Protein AF-A0A7V6W2V6-F1 (afdb_monomer)

pLDDT: mean 74.37, std 14.45, range [38.88, 94.31]

Radius of gyration: 25.55 Å; Cα contacts (8 Å, |Δi|>4): 66; chains: 1; bounding box: 69×28×67 Å

Structure (mmCIF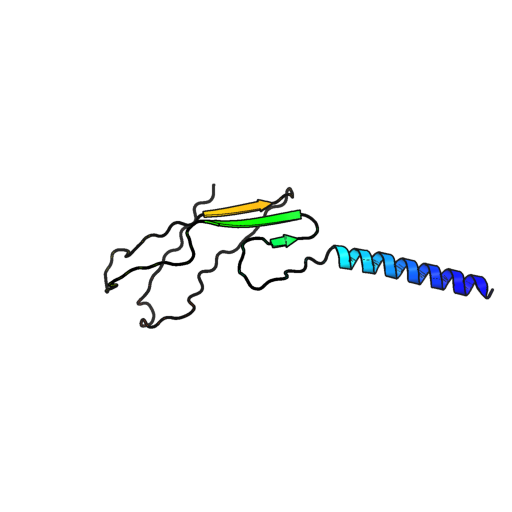, N/CA/C/O backbone):
data_AF-A0A7V6W2V6-F1
#
_entry.id   AF-A0A7V6W2V6-F1
#
loop_
_atom_site.group_PDB
_atom_site.id
_atom_site.type_symbol
_atom_site.label_atom_id
_atom_site.label_alt_id
_atom_site.label_comp_id
_atom_site.label_asym_id
_atom_site.label_entity_id
_atom_site.label_seq_id
_atom_site.pdbx_PDB_ins_code
_at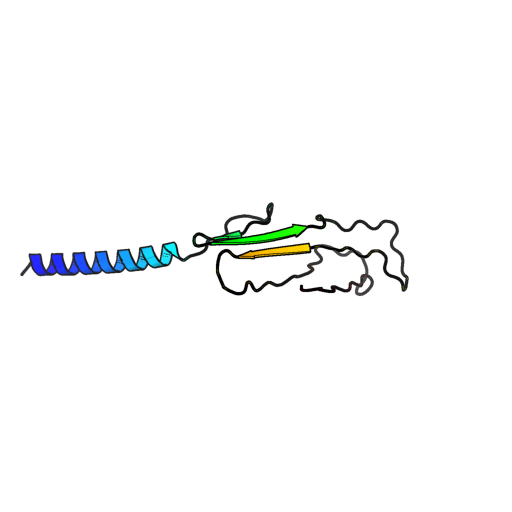om_site.Cartn_x
_atom_site.Cartn_y
_atom_site.Cartn_z
_atom_site.occupancy
_atom_site.B_iso_or_equiv
_atom_site.auth_seq_id
_atom_site.auth_comp_id
_atom_site.auth_asym_id
_atom_site.auth_atom_id
_atom_site.pdbx_PDB_model_num
ATOM 1 N N . MET A 1 1 ? -49.487 -8.961 41.636 1.00 58.88 1 MET A N 1
ATOM 2 C CA . MET A 1 1 ? -48.454 -9.812 40.988 1.00 58.88 1 MET A CA 1
ATOM 3 C C . MET A 1 1 ? -48.361 -9.633 39.468 1.00 58.88 1 MET A C 1
ATOM 5 O O . MET A 1 1 ? -47.244 -9.572 38.973 1.00 58.88 1 MET A O 1
ATOM 9 N N . LYS A 1 2 ? -49.479 -9.487 38.730 1.00 60.44 2 LYS A N 1
ATOM 10 C CA . LYS A 1 2 ? -49.490 -9.297 37.260 1.00 60.44 2 LYS A CA 1
ATOM 11 C C . LYS A 1 2 ? -48.590 -8.151 36.761 1.00 60.44 2 LYS A C 1
ATOM 13 O O . LYS A 1 2 ? -47.730 -8.394 35.928 1.00 60.44 2 LYS A O 1
ATOM 18 N N . TYR A 1 3 ? -48.711 -6.946 37.323 1.00 69.62 3 TYR A N 1
ATOM 19 C CA . TYR A 1 3 ? -47.942 -5.768 36.878 1.00 69.62 3 TYR A CA 1
ATOM 20 C C . TYR A 1 3 ? -46.427 -5.877 37.094 1.00 69.62 3 TYR A C 1
ATOM 22 O O . TYR A 1 3 ? -45.662 -5.410 36.259 1.00 69.62 3 TYR A O 1
ATOM 30 N N . LYS A 1 4 ? -45.978 -6.568 38.154 1.00 77.50 4 LYS A N 1
ATOM 31 C CA . LYS A 1 4 ? -44.544 -6.803 38.404 1.00 77.50 4 LYS A CA 1
ATOM 32 C C . LYS A 1 4 ? -43.894 -7.620 37.281 1.00 77.50 4 LYS A C 1
ATOM 34 O O . LYS A 1 4 ? -42.772 -7.321 36.895 1.00 77.50 4 LYS A O 1
ATOM 39 N N . LYS A 1 5 ? -44.613 -8.603 36.724 1.00 81.81 5 LYS A N 1
ATOM 40 C CA . LYS A 1 5 ? -44.137 -9.411 35.590 1.00 81.81 5 LYS A CA 1
ATOM 41 C C . LYS A 1 5 ? -43.972 -8.560 34.327 1.00 81.81 5 LYS A C 1
ATOM 43 O O . LYS A 1 5 ? -42.959 -8.687 33.652 1.00 81.81 5 LYS A O 1
ATOM 48 N N . TYR A 1 6 ? -44.925 -7.670 34.044 1.00 88.19 6 TYR A N 1
ATOM 49 C CA . TYR A 1 6 ? -44.834 -6.757 32.900 1.00 88.19 6 TYR A CA 1
ATOM 50 C C . TYR A 1 6 ? -43.702 -5.737 33.066 1.00 88.19 6 TYR A C 1
ATOM 52 O O . TYR A 1 6 ? -42.942 -5.545 32.131 1.00 88.19 6 TYR A O 1
ATOM 60 N N . ILE A 1 7 ? -43.518 -5.169 34.263 1.00 91.62 7 ILE A N 1
ATOM 61 C CA . ILE A 1 7 ? -42.408 -4.243 34.552 1.00 91.62 7 ILE A CA 1
ATOM 62 C C . ILE A 1 7 ? -41.047 -4.918 34.333 1.00 91.62 7 ILE A C 1
ATOM 64 O O . ILE A 1 7 ? -40.176 -4.341 33.689 1.00 91.62 7 ILE A O 1
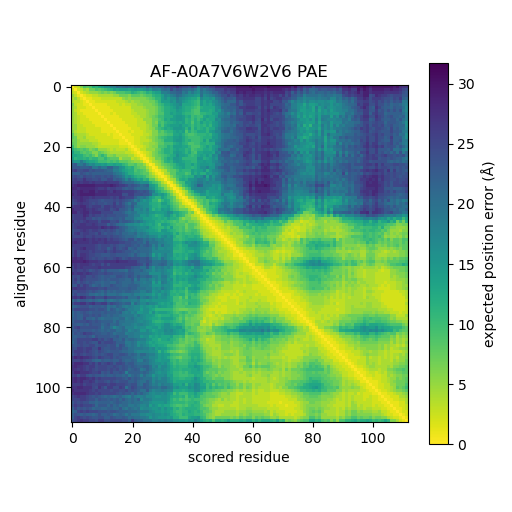ATOM 68 N N . ILE A 1 8 ? -40.871 -6.151 34.819 1.00 91.81 8 ILE A N 1
ATOM 69 C CA . ILE A 1 8 ? -39.625 -6.911 34.635 1.00 91.81 8 ILE A CA 1
ATOM 70 C C . ILE A 1 8 ? -39.353 -7.177 33.150 1.00 91.81 8 ILE A C 1
ATOM 72 O O . ILE A 1 8 ? -38.231 -6.984 32.691 1.00 91.81 8 ILE A O 1
ATOM 76 N N . ILE A 1 9 ? -40.377 -7.567 32.384 1.00 92.81 9 ILE A N 1
ATOM 77 C CA . ILE A 1 9 ? -40.245 -7.794 30.938 1.00 92.81 9 ILE A CA 1
ATOM 78 C C . ILE A 1 9 ? -39.854 -6.498 30.220 1.00 92.81 9 ILE A C 1
ATOM 80 O O . ILE A 1 9 ? -38.936 -6.514 29.404 1.00 92.81 9 ILE A O 1
ATOM 84 N N . THR A 1 10 ? -40.487 -5.371 30.552 1.00 92.00 10 THR A N 1
ATOM 85 C CA . THR A 1 10 ? -40.168 -4.073 29.944 1.00 92.00 10 THR A CA 1
ATOM 86 C C . THR A 1 10 ? -38.727 -3.649 30.226 1.00 92.00 10 THR A C 1
ATOM 88 O O . THR A 1 10 ? -38.053 -3.181 29.314 1.00 92.00 10 THR A O 1
ATOM 91 N N . ILE A 1 11 ? -38.226 -3.859 31.449 1.00 93.94 11 ILE A N 1
ATOM 92 C CA . ILE A 1 11 ? -36.832 -3.555 31.810 1.00 93.94 11 ILE A CA 1
ATOM 93 C C . ILE A 1 11 ? -35.855 -4.411 30.996 1.00 93.94 11 ILE A C 1
ATOM 95 O O . ILE A 1 11 ? -34.874 -3.883 30.481 1.00 93.94 11 ILE A O 1
ATOM 99 N N . ILE A 1 12 ? -36.132 -5.709 30.836 1.00 94.12 12 ILE A N 1
ATOM 100 C CA . ILE A 1 12 ? -35.280 -6.621 30.056 1.00 94.12 12 ILE A CA 1
ATOM 101 C C . ILE A 1 12 ? -35.233 -6.200 28.583 1.00 94.12 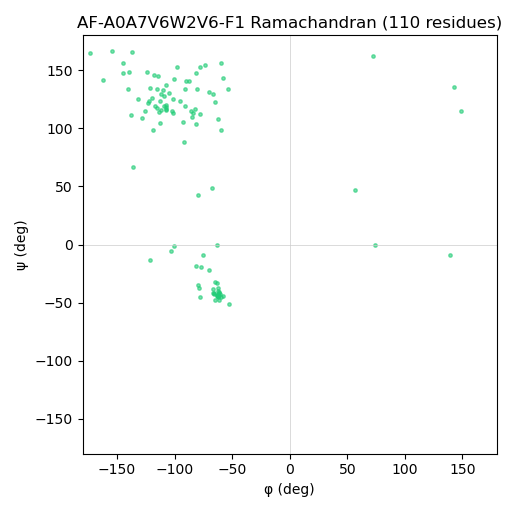12 ILE A C 1
ATOM 103 O O . ILE A 1 12 ? -34.154 -6.149 27.997 1.00 94.12 12 ILE A O 1
ATOM 107 N N . VAL A 1 13 ? -36.380 -5.851 27.993 1.00 94.31 13 VAL A N 1
ATOM 108 C CA . VAL A 1 13 ? -36.444 -5.374 26.602 1.00 94.31 13 VAL A CA 1
ATOM 109 C C . VAL A 1 13 ? -35.644 -4.081 26.439 1.00 94.31 13 VAL A C 1
ATOM 111 O O . VAL A 1 13 ? -34.833 -3.988 25.522 1.00 94.31 13 VAL A O 1
ATOM 114 N N . LEU A 1 14 ? -35.792 -3.125 27.361 1.00 93.56 14 LEU A N 1
ATOM 115 C CA . LEU A 1 14 ? -35.011 -1.884 27.364 1.00 93.56 14 LEU A CA 1
ATOM 116 C C . LEU A 1 14 ? -33.504 -2.163 27.431 1.00 93.56 14 LEU A C 1
ATOM 118 O O . LEU A 1 14 ? -32.734 -1.604 26.651 1.00 93.56 14 LEU A O 1
ATOM 122 N N . PHE A 1 15 ? -33.089 -3.083 28.300 1.00 92.69 15 PHE A N 1
ATOM 123 C CA . PHE A 1 15 ? -31.685 -3.454 28.449 1.00 92.69 15 PHE A CA 1
ATOM 124 C C . PHE A 1 15 ? -31.107 -4.057 27.161 1.00 92.69 15 PHE A C 1
ATOM 126 O O . PHE A 1 15 ? -30.036 -3.652 26.713 1.00 92.69 15 PHE A O 1
ATOM 133 N N . ILE A 1 16 ? -31.848 -4.964 26.516 1.00 90.50 16 ILE A N 1
ATOM 134 C CA . ILE A 1 16 ? -31.452 -5.560 25.234 1.00 90.50 16 ILE A CA 1
ATOM 135 C C . ILE A 1 16 ? -31.359 -4.479 24.151 1.00 90.50 16 ILE A C 1
ATOM 137 O O . ILE A 1 16 ? -30.369 -4.440 23.427 1.00 90.50 16 ILE A O 1
ATOM 141 N N . THR A 1 17 ? -32.324 -3.555 24.073 1.00 87.81 17 THR A N 1
ATOM 142 C CA . THR A 1 17 ? -32.303 -2.490 23.054 1.00 87.81 17 THR A CA 1
ATOM 143 C C . THR A 1 17 ? -31.101 -1.557 23.186 1.00 87.81 17 THR A C 1
ATOM 145 O O . THR A 1 17 ? -30.496 -1.216 22.174 1.00 87.81 17 THR A O 1
ATOM 148 N N . ILE A 1 18 ? -30.698 -1.193 24.409 1.00 86.00 18 ILE A N 1
ATOM 149 C CA . ILE A 1 18 ? -29.533 -0.327 24.650 1.00 86.00 18 ILE A CA 1
ATOM 150 C C . ILE A 1 18 ? -28.238 -1.031 24.228 1.00 86.00 18 ILE A C 1
ATOM 152 O O . ILE A 1 18 ? -27.378 -0.420 23.587 1.00 86.00 18 ILE A O 1
ATOM 156 N N . ILE A 1 19 ? -28.109 -2.325 24.540 1.00 83.19 19 ILE A N 1
ATOM 157 C CA . ILE A 1 19 ? -26.948 -3.125 24.136 1.00 83.19 19 ILE A CA 1
ATOM 158 C C . ILE A 1 19 ? -26.909 -3.250 22.607 1.00 83.19 19 ILE A C 1
ATOM 160 O O . ILE A 1 19 ? -25.878 -2.974 21.999 1.00 83.19 19 ILE A O 1
ATOM 164 N N . SER A 1 20 ? -28.029 -3.595 21.967 1.00 77.50 20 SER A N 1
ATOM 165 C CA . SER A 1 20 ? -28.111 -3.733 20.507 1.00 77.50 20 SER A CA 1
ATOM 166 C C . SER A 1 20 ? -27.813 -2.424 19.771 1.00 77.50 20 SER A C 1
ATOM 168 O O . SER A 1 20 ? -27.089 -2.437 18.778 1.00 77.50 20 SER A O 1
ATOM 170 N N . TYR A 1 21 ? -28.322 -1.293 20.269 1.00 73.50 21 TYR A N 1
ATOM 171 C CA . TYR A 1 21 ? -28.050 0.022 19.689 1.00 73.50 21 TYR A CA 1
ATOM 172 C C . TYR A 1 21 ? -26.577 0.419 19.846 1.00 73.50 21 TYR A C 1
ATOM 174 O O . TYR A 1 21 ? -25.981 0.950 18.911 1.00 73.50 21 TYR A O 1
ATOM 182 N N . SER A 1 22 ? -25.963 0.093 20.990 1.00 68.69 22 SER A N 1
ATOM 183 C CA . SER A 1 22 ? -24.530 0.321 21.205 1.00 68.69 22 SER A CA 1
ATOM 184 C C . SER A 1 22 ? -23.688 -0.472 20.207 1.00 68.69 22 SER A C 1
ATOM 186 O O . SER A 1 22 ? -22.830 0.106 19.553 1.00 68.69 22 SER A O 1
ATOM 188 N N . TYR A 1 23 ? -23.968 -1.767 20.011 1.00 62.00 23 TYR A N 1
ATOM 189 C CA . TYR A 1 23 ? -23.242 -2.575 19.024 1.00 62.00 23 TYR A CA 1
ATOM 190 C C . TYR A 1 23 ? -23.394 -2.029 17.599 1.00 62.00 23 TYR A C 1
ATOM 192 O O . TYR A 1 23 ? -22.401 -1.944 16.885 1.00 62.00 23 TYR A O 1
ATOM 200 N N . ALA A 1 24 ? -24.595 -1.605 17.192 1.00 61.66 24 ALA A N 1
ATOM 201 C CA . ALA A 1 24 ? -24.821 -1.037 15.862 1.00 61.66 24 ALA A CA 1
ATOM 202 C C . ALA A 1 24 ? -24.045 0.273 15.620 1.00 61.66 24 ALA A C 1
ATOM 204 O O . ALA A 1 24 ? -23.600 0.513 14.500 1.00 61.66 24 ALA A O 1
ATOM 205 N N . ALA A 1 25 ? -23.846 1.092 16.659 1.00 61.03 25 ALA A N 1
ATOM 206 C CA . ALA A 1 25 ? -23.100 2.347 16.567 1.00 61.03 25 ALA A CA 1
ATOM 207 C C . ALA A 1 25 ? -21.584 2.153 16.357 1.00 61.03 25 ALA A C 1
ATOM 209 O O . ALA A 1 25 ? -20.930 3.057 15.842 1.00 61.03 25 ALA A O 1
ATOM 210 N N . PHE A 1 26 ? -21.029 0.986 16.713 1.00 54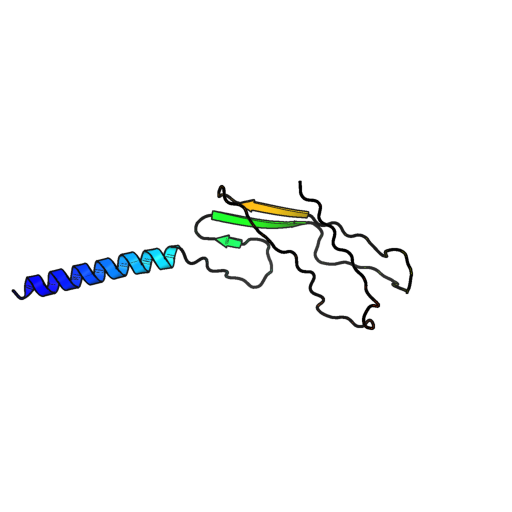.94 26 PHE A N 1
ATOM 211 C CA . PHE A 1 26 ? -19.600 0.673 16.560 1.00 54.94 26 PHE A CA 1
ATOM 212 C C . PHE A 1 26 ? -19.269 -0.193 15.335 1.00 54.94 26 PHE A C 1
ATOM 214 O O . PHE A 1 26 ? -18.094 -0.476 15.097 1.00 54.94 26 PHE A O 1
ATOM 221 N N . ILE A 1 27 ? -20.258 -0.616 14.537 1.00 51.44 27 ILE A N 1
ATOM 222 C CA . ILE A 1 27 ? -19.976 -1.335 13.288 1.00 51.44 27 ILE A CA 1
ATOM 223 C C . ILE A 1 27 ? -19.632 -0.318 12.205 1.00 51.44 27 ILE A C 1
ATOM 225 O O . ILE A 1 27 ? -20.494 0.337 11.618 1.00 51.44 27 ILE A O 1
ATOM 229 N N . THR A 1 28 ? -18.342 -0.219 11.916 1.00 49.81 28 THR A N 1
ATOM 230 C CA . THR A 1 28 ? -17.818 0.474 10.749 1.00 49.81 28 THR A CA 1
ATOM 231 C C . THR A 1 28 ? -18.322 -0.219 9.483 1.00 49.81 28 THR A C 1
ATOM 233 O O . THR A 1 28 ? -17.930 -1.334 9.146 1.00 49.81 28 THR A O 1
ATOM 236 N N . LYS A 1 29 ? -19.252 0.422 8.773 1.00 47.69 29 LYS A N 1
ATOM 237 C CA . LYS A 1 29 ? -19.675 -0.028 7.446 1.00 47.69 29 LYS A CA 1
ATOM 238 C C . LYS A 1 29 ? -18.735 0.561 6.401 1.00 47.69 29 LYS A C 1
ATOM 240 O O . LYS A 1 29 ? -18.737 1.768 6.191 1.00 47.69 29 LYS A O 1
ATOM 245 N N . ILE A 1 30 ? -17.981 -0.300 5.725 1.00 46.66 30 ILE A N 1
ATOM 246 C CA . ILE A 1 30 ? -17.304 0.053 4.475 1.00 46.66 30 ILE A CA 1
ATOM 247 C C . ILE A 1 30 ? -18.376 0.005 3.384 1.00 46.66 30 ILE A C 1
ATOM 249 O O . ILE A 1 30 ? -18.940 -1.056 3.115 1.00 46.66 30 ILE A O 1
ATOM 253 N N . VAL A 1 31 ? -18.719 1.159 2.814 1.00 42.06 31 VAL A N 1
ATOM 254 C CA . VAL A 1 31 ? -19.721 1.268 1.746 1.00 42.06 31 VAL A CA 1
ATOM 255 C C . VAL A 1 31 ? -19.082 1.983 0.563 1.00 42.06 31 VAL A C 1
ATOM 257 O O . VAL A 1 31 ? -18.736 3.153 0.680 1.00 42.06 31 VAL A O 1
ATOM 260 N N . GLY A 1 32 ? -18.935 1.283 -0.563 1.00 38.88 32 GLY A N 1
ATOM 261 C CA . GLY A 1 32 ? -18.435 1.851 -1.817 1.00 38.88 32 GLY A CA 1
ATOM 262 C C . GLY A 1 32 ? -17.542 0.882 -2.588 1.00 38.88 32 GLY A C 1
ATOM 263 O O . GLY A 1 32 ? -16.696 0.215 -2.001 1.00 38.88 32 GLY A O 1
ATOM 264 N N . SER A 1 33 ? -17.755 0.801 -3.903 1.00 42.91 33 SER A N 1
ATOM 265 C CA . SER A 1 33 ? -16.738 0.325 -4.844 1.00 42.91 33 SER A CA 1
ATOM 266 C C . SER A 1 33 ? -15.801 1.499 -5.112 1.00 42.91 33 SER A C 1
ATOM 268 O O . SER A 1 33 ? -16.270 2.621 -5.285 1.00 42.91 33 SER A O 1
ATOM 270 N N . GLU A 1 34 ? -14.502 1.238 -5.075 1.00 45.72 34 GLU A N 1
ATOM 271 C CA . GLU A 1 34 ? -13.425 2.228 -5.057 1.00 45.72 34 GLU A CA 1
ATOM 272 C C . GLU A 1 34 ? -13.436 3.154 -6.286 1.00 45.72 34 GLU A C 1
ATOM 274 O O . GLU A 1 34 ? -12.896 2.822 -7.333 1.00 45.72 34 GLU A O 1
ATOM 279 N N . GLU A 1 35 ? -13.994 4.353 -6.124 1.00 50.22 35 GLU A N 1
ATOM 280 C CA . GLU A 1 35 ? -13.632 5.548 -6.894 1.00 50.22 35 GLU A CA 1
ATOM 281 C C . GLU A 1 35 ? -13.522 6.726 -5.913 1.00 50.22 35 GLU A C 1
ATOM 283 O O . GLU A 1 35 ? -14.364 7.618 -5.870 1.00 50.22 35 GLU A O 1
ATOM 288 N N . GLY A 1 36 ? -12.528 6.688 -5.022 1.00 49.78 36 GLY A N 1
ATOM 289 C CA . GLY A 1 36 ? -12.296 7.777 -4.070 1.00 49.78 36 GLY A CA 1
ATOM 290 C C . GLY A 1 36 ? -11.717 7.312 -2.740 1.00 49.78 36 GLY A C 1
ATOM 291 O O . GLY A 1 36 ? -12.348 6.597 -1.970 1.00 49.78 36 GLY A O 1
ATOM 292 N N . THR A 1 37 ? -10.498 7.758 -2.483 1.00 53.03 37 THR A N 1
ATOM 293 C CA . THR A 1 37 ? -9.562 7.469 -1.391 1.00 53.03 37 THR A CA 1
ATOM 294 C C . THR A 1 37 ? -9.993 7.966 0.001 1.00 53.03 37 THR A C 1
ATOM 296 O O . THR A 1 37 ? -9.219 8.597 0.721 1.00 53.03 37 THR A O 1
ATOM 299 N N . THR A 1 38 ? -11.225 7.705 0.444 1.00 48.97 38 THR A N 1
ATOM 300 C CA . THR A 1 38 ? -11.653 8.119 1.793 1.00 48.97 38 THR A CA 1
ATOM 301 C C . THR A 1 38 ? -12.462 7.037 2.505 1.00 48.97 38 THR A C 1
ATOM 303 O O . THR A 1 38 ? -13.610 6.764 2.166 1.00 48.97 38 THR A O 1
ATOM 306 N N . LEU A 1 39 ? -11.876 6.452 3.559 1.00 51.12 39 LEU A N 1
ATOM 307 C CA . LEU A 1 39 ? -12.544 5.523 4.473 1.00 51.12 39 LEU A CA 1
ATOM 308 C C . LEU A 1 39 ? -13.132 6.309 5.653 1.00 51.12 39 LEU A C 1
ATOM 310 O O . LEU A 1 39 ? -12.496 6.507 6.686 1.00 51.12 39 LEU A O 1
ATOM 314 N N . THR A 1 40 ? -14.368 6.790 5.523 1.00 48.06 40 THR A N 1
ATOM 315 C CA . THR A 1 40 ? -15.029 7.478 6.644 1.00 48.06 40 THR A CA 1
ATOM 316 C C . THR A 1 40 ? -15.672 6.463 7.592 1.00 48.06 40 THR A C 1
ATOM 318 O O . THR A 1 40 ? -16.629 5.780 7.235 1.00 48.06 40 THR A O 1
ATOM 321 N N . SER A 1 41 ? -15.152 6.367 8.817 1.00 52.06 41 SER A N 1
ATOM 322 C CA . SER A 1 41 ? -15.729 5.573 9.906 1.00 52.06 41 SER A CA 1
ATOM 323 C C . SER A 1 41 ? -16.507 6.480 10.865 1.00 52.06 41 SER A C 1
ATOM 325 O O . SER A 1 41 ? -16.081 7.593 11.160 1.00 52.06 41 SER A O 1
ATOM 327 N N . GLY A 1 42 ? -17.641 6.002 11.392 1.00 48.94 42 GLY A N 1
ATOM 328 C CA . GLY A 1 42 ? -18.568 6.777 12.232 1.00 48.94 42 GLY A CA 1
ATOM 329 C C . GLY A 1 42 ? -18.015 7.274 13.574 1.00 48.94 42 GLY A C 1
ATOM 330 O O . GLY A 1 42 ? -18.739 7.931 14.316 1.00 48.94 42 GLY A O 1
ATOM 331 N N . SER A 1 43 ? -16.758 6.980 13.912 1.00 51.34 43 SER A N 1
ATOM 332 C CA . SER A 1 43 ? -16.135 7.454 15.152 1.00 51.34 43 SER A CA 1
ATOM 333 C C . SER A 1 43 ? -14.863 8.296 14.925 1.00 51.34 43 SER A C 1
ATOM 335 O O . SER A 1 43 ? -14.467 9.035 15.824 1.00 51.34 43 SER A O 1
ATOM 337 N N . GLY A 1 44 ? -14.278 8.310 13.722 1.00 54.12 44 GLY A N 1
ATOM 338 C CA . GLY A 1 44 ? -13.106 9.131 13.395 1.00 54.12 44 GLY A CA 1
ATOM 339 C C . GLY A 1 44 ? -12.737 9.069 11.912 1.00 54.12 44 GLY A C 1
ATOM 340 O O . GLY A 1 44 ? -13.206 8.197 11.180 1.00 54.12 44 GLY A O 1
ATOM 341 N N . ILE A 1 45 ? -11.900 10.005 11.462 1.00 59.53 45 ILE A N 1
ATOM 342 C CA . ILE A 1 45 ? -11.470 10.080 10.061 1.00 59.53 45 ILE A CA 1
ATOM 343 C C . ILE A 1 45 ? -10.185 9.266 9.913 1.00 59.53 45 ILE A C 1
ATOM 345 O O . ILE A 1 45 ? -9.177 9.584 10.548 1.00 59.53 45 ILE A O 1
ATOM 349 N N . VAL A 1 46 ? -10.249 8.233 9.070 1.00 60.16 46 VAL A N 1
ATOM 350 C CA . VAL A 1 46 ? -9.091 7.495 8.562 1.00 60.16 46 VAL A CA 1
ATOM 351 C C . VAL A 1 46 ? -8.997 7.787 7.071 1.00 60.16 46 VAL A C 1
ATOM 353 O O . VAL A 1 46 ? -9.796 7.307 6.271 1.00 60.16 46 VAL A O 1
ATOM 356 N N . GLU A 1 47 ? -8.045 8.626 6.694 1.00 64.88 47 GLU A N 1
ATOM 357 C CA . GLU A 1 47 ? -7.857 9.030 5.303 1.00 64.88 47 GLU A CA 1
ATOM 358 C C . GLU A 1 47 ? -6.546 8.454 4.786 1.00 64.88 47 GLU A C 1
ATOM 360 O O . GLU A 1 47 ? -5.511 8.587 5.439 1.00 64.88 47 GLU A O 1
ATOM 365 N N . ILE A 1 48 ? -6.608 7.799 3.628 1.00 66.81 48 ILE A N 1
ATOM 366 C CA . ILE A 1 48 ? -5.447 7.262 2.930 1.00 66.81 48 ILE A CA 1
ATOM 367 C C . ILE A 1 48 ? -5.402 7.966 1.587 1.00 66.81 48 ILE A C 1
ATOM 369 O O . ILE A 1 48 ? -6.128 7.582 0.676 1.00 66.81 48 ILE A O 1
ATOM 373 N N . ASN A 1 49 ? -4.575 8.999 1.468 1.00 71.19 49 ASN A N 1
ATOM 374 C CA . ASN A 1 49 ? -4.403 9.691 0.200 1.00 71.19 49 ASN A CA 1
ATOM 375 C C . ASN A 1 49 ? -3.262 9.061 -0.604 1.00 71.19 49 ASN A C 1
ATOM 377 O O . ASN A 1 49 ? -2.189 8.806 -0.053 1.00 71.19 49 ASN A O 1
ATOM 381 N N . TYR A 1 50 ? -3.506 8.832 -1.893 1.00 71.00 50 TYR A N 1
ATOM 382 C CA . TYR A 1 50 ? -2.537 8.293 -2.842 1.00 71.00 50 TYR A CA 1
ATOM 383 C C . TYR A 1 50 ? -2.204 9.366 -3.876 1.00 71.00 50 TYR A C 1
ATOM 385 O O . TYR A 1 50 ? -3.062 9.750 -4.671 1.00 71.00 50 TYR A O 1
ATOM 393 N N . ASP A 1 51 ? -0.957 9.826 -3.873 1.00 75.44 51 ASP A N 1
ATOM 394 C CA . ASP A 1 51 ? -0.437 10.752 -4.878 1.00 75.44 51 ASP A CA 1
ATOM 395 C C . ASP A 1 51 ? 0.580 10.041 -5.779 1.00 75.44 51 ASP A C 1
ATOM 397 O O . ASP A 1 51 ? 1.440 9.319 -5.283 1.00 75.44 51 ASP A O 1
ATOM 401 N N . GLY A 1 52 ? 0.464 10.211 -7.098 1.00 70.81 52 GLY A N 1
ATOM 402 C CA . GLY A 1 52 ? 1.259 9.484 -8.103 1.00 70.81 52 GLY A CA 1
ATOM 403 C C . GLY A 1 52 ? 0.471 9.034 -9.343 1.00 70.81 52 GLY A C 1
ATOM 404 O O . GLY A 1 52 ? 1.055 8.601 -10.336 1.00 70.81 52 GLY A O 1
ATOM 405 N N . GLY A 1 53 ? -0.860 9.153 -9.334 1.00 69.56 53 GLY A N 1
ATOM 406 C CA . GLY A 1 53 ? -1.733 8.829 -10.473 1.00 69.56 53 GLY A CA 1
ATOM 407 C C . GLY A 1 53 ? -1.883 7.321 -10.767 1.00 69.56 53 GLY A C 1
ATOM 408 O O . GLY A 1 53 ? -1.066 6.511 -10.330 1.00 69.56 53 GLY A O 1
ATOM 409 N N . PRO A 1 54 ? -2.907 6.899 -11.531 1.00 71.06 54 PRO A N 1
ATOM 410 C CA . PRO A 1 54 ? -3.354 5.500 -11.548 1.00 71.06 54 PRO A CA 1
ATOM 411 C C . PRO A 1 54 ? -2.539 4.556 -12.446 1.00 71.06 54 PRO A C 1
ATOM 413 O O . PRO A 1 54 ? -2.619 3.343 -12.280 1.00 71.06 54 PRO A O 1
ATOM 416 N N . ALA A 1 55 ? -1.767 5.077 -13.405 1.00 72.19 55 ALA A N 1
ATOM 417 C CA . ALA A 1 55 ? -1.129 4.259 -14.439 1.00 72.19 55 ALA A CA 1
ATOM 418 C C . ALA A 1 55 ? 0.391 4.443 -14.494 1.00 72.19 55 ALA A C 1
ATOM 420 O O . ALA A 1 55 ? 0.919 5.524 -14.217 1.00 72.19 55 ALA A O 1
ATOM 421 N N . ILE A 1 56 ? 1.083 3.369 -14.870 1.00 75.75 56 ILE A N 1
ATOM 422 C CA . ILE A 1 56 ? 2.469 3.375 -15.336 1.00 75.75 56 ILE A CA 1
ATOM 423 C C . ILE A 1 56 ? 2.408 3.116 -16.839 1.00 75.75 56 ILE A C 1
ATOM 425 O O . ILE A 1 56 ? 1.958 2.053 -17.255 1.00 75.75 56 ILE A O 1
ATOM 429 N N . ASN A 1 57 ? 2.838 4.087 -17.644 1.00 79.69 57 ASN A N 1
ATOM 430 C CA . ASN A 1 57 ? 2.874 3.957 -19.097 1.00 79.69 57 ASN A CA 1
ATOM 431 C C . ASN A 1 57 ? 4.331 3.926 -19.546 1.00 79.69 57 ASN A C 1
ATOM 433 O O . ASN A 1 57 ? 5.045 4.911 -19.372 1.00 79.69 57 ASN A O 1
ATOM 437 N N . VAL A 1 58 ? 4.758 2.804 -20.120 1.00 77.81 58 VAL A N 1
ATOM 438 C CA . VAL A 1 58 ? 6.100 2.642 -20.684 1.00 77.81 58 VAL A CA 1
ATOM 439 C C . VAL A 1 58 ? 5.950 2.110 -22.111 1.00 77.81 58 VAL A C 1
ATOM 441 O O . VAL A 1 58 ? 5.532 0.961 -22.275 1.00 77.81 58 VAL A O 1
ATOM 444 N N . PRO A 1 59 ? 6.222 2.924 -23.145 1.00 76.50 59 PRO A N 1
ATOM 445 C CA . PRO A 1 59 ? 6.253 2.440 -24.519 1.00 76.50 59 PRO A CA 1
ATOM 446 C C . PRO A 1 59 ? 7.517 1.604 -24.773 1.00 76.50 59 PRO A C 1
ATOM 448 O O . PRO A 1 59 ? 8.536 1.790 -24.112 1.00 76.50 59 PRO A O 1
ATOM 451 N N . ASP A 1 60 ? 7.441 0.700 -25.752 1.00 81.00 60 ASP A N 1
ATOM 452 C CA . ASP A 1 60 ? 8.600 0.017 -26.346 1.00 81.00 60 ASP A CA 1
ATOM 453 C C . ASP A 1 60 ? 9.493 -0.760 -25.358 1.00 81.00 60 ASP A C 1
ATOM 455 O O . ASP A 1 60 ? 10.720 -0.682 -25.392 1.00 81.00 60 ASP A O 1
ATOM 459 N N . ILE A 1 61 ? 8.874 -1.549 -24.476 1.00 84.25 61 ILE A N 1
ATOM 460 C CA . ILE A 1 61 ? 9.582 -2.421 -23.527 1.00 84.25 61 ILE A CA 1
ATOM 461 C C . ILE A 1 61 ? 10.249 -3.592 -24.274 1.00 84.25 61 ILE A C 1
ATOM 463 O O . ILE A 1 61 ? 9.599 -4.298 -25.047 1.00 84.25 61 ILE A O 1
ATOM 467 N N . TYR A 1 62 ? 11.530 -3.848 -24.000 1.00 86.69 62 TYR A N 1
ATOM 468 C CA . TYR A 1 62 ? 12.301 -4.991 -24.514 1.00 86.69 62 TYR A CA 1
ATOM 469 C C . TYR A 1 62 ? 13.166 -5.629 -23.406 1.00 86.69 62 TYR A C 1
ATOM 471 O O . TYR A 1 62 ? 13.335 -5.046 -22.343 1.00 86.69 62 TYR A O 1
ATOM 479 N N . PRO A 1 63 ? 13.717 -6.841 -23.568 1.00 87.44 63 PRO A N 1
ATOM 480 C CA . PRO A 1 63 ? 14.571 -7.420 -22.528 1.00 87.44 63 PRO A CA 1
ATOM 481 C C . PRO A 1 63 ? 15.862 -6.610 -22.330 1.00 87.44 63 PRO A C 1
ATOM 483 O O . PRO A 1 63 ? 16.634 -6.454 -23.277 1.00 87.44 63 PRO A O 1
ATOM 486 N N . ARG A 1 64 ? 16.107 -6.124 -21.109 1.00 87.88 64 ARG A N 1
ATOM 487 C CA . ARG A 1 64 ? 17.357 -5.462 -20.706 1.00 87.88 64 ARG A CA 1
ATOM 488 C C . ARG A 1 64 ? 17.591 -5.585 -19.198 1.00 87.88 64 ARG A C 1
ATOM 490 O O . ARG A 1 64 ? 16.676 -5.963 -18.471 1.00 87.88 64 ARG A O 1
ATOM 497 N N . GLU A 1 65 ? 18.809 -5.280 -18.761 1.00 87.50 65 GLU A N 1
ATOM 498 C CA . GLU A 1 65 ? 19.207 -5.327 -17.346 1.00 87.50 65 GLU A CA 1
ATOM 499 C C . GLU A 1 65 ? 18.736 -4.084 -16.579 1.00 87.50 65 GLU A C 1
ATOM 501 O O . GLU A 1 65 ? 18.376 -4.176 -15.408 1.00 87.50 65 GLU A O 1
ATOM 506 N N . GLU A 1 66 ? 18.725 -2.914 -17.221 1.00 90.19 66 GLU A N 1
ATOM 507 C CA . GLU A 1 66 ? 18.390 -1.666 -16.544 1.00 90.19 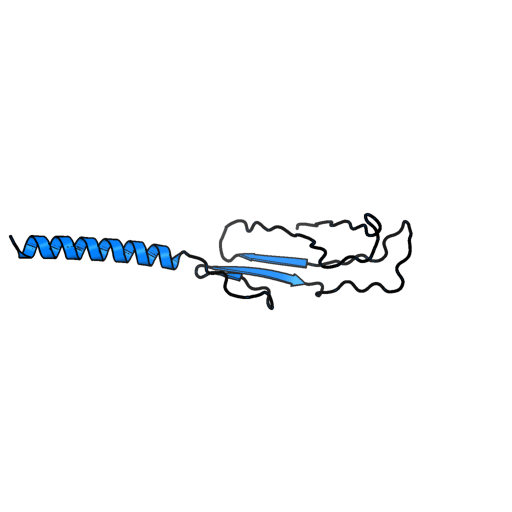66 GLU A CA 1
ATOM 508 C C . GLU A 1 66 ? 16.877 -1.464 -16.412 1.00 90.19 66 GLU A C 1
ATOM 510 O O . GLU A 1 66 ? 16.098 -1.803 -17.308 1.00 90.19 66 GLU A O 1
ATOM 515 N N . GLU A 1 67 ? 16.450 -0.807 -15.333 1.00 89.88 67 GLU A N 1
ATOM 516 C CA . GLU A 1 67 ? 15.042 -0.470 -15.131 1.00 89.88 67 GLU A CA 1
ATOM 517 C C . GLU A 1 67 ? 14.482 0.384 -16.278 1.00 89.88 67 GLU A C 1
ATOM 519 O O . GLU A 1 67 ? 15.169 1.234 -16.853 1.00 89.88 67 GLU A O 1
ATOM 524 N N . PHE A 1 68 ? 13.222 0.138 -16.631 1.00 89.00 68 PHE A N 1
ATOM 525 C CA . PHE A 1 68 ? 12.517 0.908 -17.657 1.00 89.00 68 PHE A CA 1
ATOM 526 C C . PHE A 1 68 ? 12.018 2.254 -17.141 1.00 89.00 68 PHE A C 1
ATOM 528 O O . PHE A 1 68 ? 11.999 3.240 -17.874 1.00 89.00 68 PHE A O 1
ATOM 535 N N . LEU A 1 69 ? 11.562 2.267 -15.894 1.00 89.38 69 LEU A N 1
ATOM 536 C CA . LEU A 1 69 ? 10.942 3.408 -15.249 1.00 89.38 69 LEU A CA 1
ATOM 537 C C . LEU A 1 69 ? 10.967 3.180 -13.740 1.00 89.38 69 LEU A C 1
ATOM 539 O O . LEU A 1 69 ? 10.639 2.086 -13.279 1.00 89.38 69 LEU A O 1
ATOM 543 N N . THR A 1 70 ? 11.216 4.252 -12.999 1.00 89.38 70 THR A N 1
ATOM 544 C CA . THR A 1 70 ? 10.862 4.350 -11.585 1.00 89.38 70 THR A CA 1
ATOM 545 C C . THR A 1 70 ? 9.638 5.246 -11.430 1.00 89.38 70 THR A C 1
ATOM 547 O O . THR A 1 70 ? 9.579 6.344 -11.987 1.00 89.38 70 THR A O 1
ATOM 550 N N . LYS A 1 71 ? 8.639 4.766 -10.683 1.00 85.44 71 LYS A N 1
ATOM 551 C CA . LYS A 1 71 ? 7.465 5.552 -10.305 1.00 85.44 71 LYS A CA 1
ATOM 552 C C . LYS A 1 71 ? 7.417 5.708 -8.797 1.00 85.44 71 LYS A C 1
ATOM 554 O O . LYS A 1 71 ? 7.271 4.726 -8.073 1.00 85.44 71 LYS A O 1
ATOM 559 N N . GLU A 1 72 ? 7.467 6.954 -8.358 1.00 87.88 72 GLU A N 1
ATOM 560 C CA . GLU A 1 72 ? 7.249 7.316 -6.966 1.00 87.88 72 GLU A C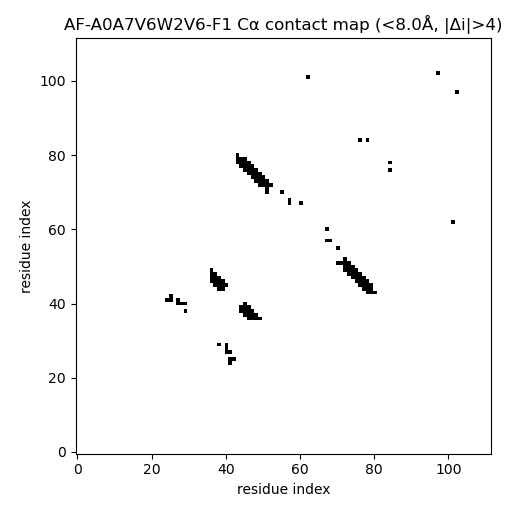A 1
ATOM 561 C C . GLU A 1 72 ? 5.766 7.594 -6.730 1.00 87.88 72 GLU A C 1
ATOM 563 O O . GLU A 1 72 ? 5.071 8.166 -7.575 1.00 87.88 72 GLU A O 1
ATOM 568 N N . PHE A 1 73 ? 5.274 7.159 -5.577 1.00 83.38 73 PHE A N 1
ATOM 569 C CA . PHE A 1 73 ? 3.955 7.523 -5.091 1.00 83.38 73 PHE A CA 1
ATOM 570 C C . PHE A 1 73 ? 4.027 7.781 -3.592 1.00 83.38 73 PHE A C 1
ATOM 572 O O . PHE A 1 73 ? 4.821 7.165 -2.880 1.00 83.38 73 PHE A O 1
ATOM 579 N N . THR A 1 74 ? 3.181 8.686 -3.113 1.00 84.31 74 THR A N 1
ATOM 580 C CA . THR A 1 74 ? 3.105 9.036 -1.697 1.00 84.31 74 THR A CA 1
ATOM 581 C C . THR A 1 74 ? 1.809 8.510 -1.115 1.00 84.31 74 THR A C 1
ATOM 583 O O . THR A 1 74 ? 0.726 8.791 -1.630 1.00 84.31 74 THR A O 1
ATOM 586 N N . LEU A 1 75 ? 1.927 7.769 -0.015 1.00 77.88 75 LEU A N 1
ATOM 587 C CA . LEU A 1 75 ? 0.797 7.356 0.802 1.00 77.88 75 LEU A CA 1
ATOM 588 C C . LEU A 1 75 ? 0.733 8.239 2.047 1.00 77.88 75 LEU A C 1
ATOM 590 O O . LEU A 1 75 ? 1.623 8.182 2.892 1.00 77.88 75 LEU A O 1
ATOM 594 N N . THR A 1 76 ? -0.321 9.043 2.179 1.00 78.00 76 THR A N 1
ATOM 595 C CA . THR A 1 76 ? -0.531 9.871 3.376 1.00 78.00 76 THR A CA 1
ATOM 596 C C . THR A 1 76 ? -1.672 9.310 4.205 1.00 78.00 76 THR A C 1
ATOM 598 O O . THR A 1 76 ? -2.816 9.290 3.756 1.00 78.00 76 THR A O 1
ATOM 601 N N . GLY A 1 77 ? -1.351 8.873 5.423 1.00 74.62 77 GLY A N 1
ATOM 602 C CA . GLY A 1 77 ? -2.327 8.445 6.416 1.00 74.62 77 GLY A CA 1
ATOM 603 C C . GLY A 1 77 ? -2.682 9.571 7.380 1.00 74.62 77 GLY A C 1
ATOM 604 O O . GLY A 1 77 ? -1.799 10.094 8.057 1.00 74.62 77 GLY A O 1
ATOM 605 N N . LYS A 1 78 ? -3.966 9.912 7.499 1.00 73.56 78 LYS A N 1
ATOM 606 C CA . LYS A 1 78 ? -4.471 10.794 8.559 1.00 73.56 78 LYS A CA 1
ATOM 607 C C . LYS A 1 78 ? -5.367 9.996 9.493 1.00 73.56 78 LYS A C 1
ATOM 609 O O . LYS A 1 78 ? -6.357 9.422 9.049 1.00 73.56 78 LYS A O 1
ATOM 614 N N . ASN A 1 79 ? -5.035 10.000 10.782 1.00 71.25 79 ASN A N 1
ATOM 615 C CA . ASN A 1 79 ? -5.858 9.413 11.834 1.00 71.25 79 ASN A CA 1
ATOM 616 C C . ASN A 1 79 ? -6.198 10.487 12.871 1.00 71.25 79 ASN A C 1
ATOM 618 O O . ASN A 1 79 ? -5.307 11.117 13.437 1.00 71.25 79 ASN A O 1
ATOM 622 N N . THR A 1 80 ? -7.489 10.708 13.123 1.00 71.56 80 THR A N 1
ATOM 623 C CA . THR A 1 80 ? -7.943 11.630 14.181 1.00 71.56 80 THR A CA 1
ATOM 624 C C . THR A 1 80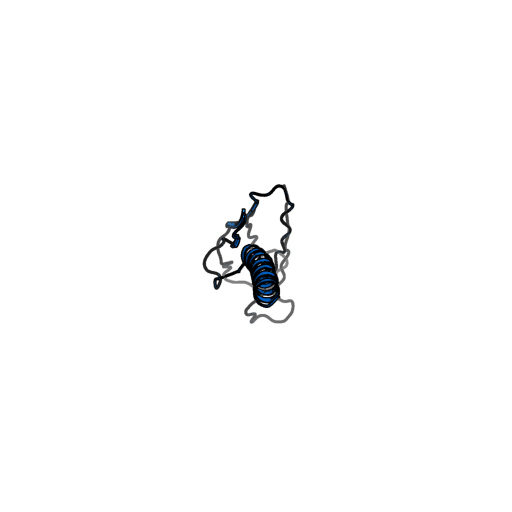 ? -7.797 11.051 15.590 1.00 71.56 80 THR A C 1
ATOM 626 O O . THR A 1 80 ? -7.986 11.770 16.568 1.00 71.56 80 THR A O 1
ATOM 629 N N . TYR A 1 81 ? -7.470 9.765 15.710 1.00 71.56 81 TYR A N 1
ATOM 630 C CA . TYR A 1 81 ? -7.176 9.102 16.973 1.00 71.56 81 TYR A CA 1
ATOM 631 C C . TYR A 1 81 ? -5.677 8.994 17.236 1.00 71.56 81 TYR A C 1
ATOM 633 O O . TYR A 1 81 ? -4.877 8.853 16.316 1.00 71.56 81 TYR A O 1
ATOM 641 N N . ASN A 1 82 ? -5.304 8.941 18.517 1.00 72.81 82 ASN A N 1
ATOM 642 C CA . ASN A 1 82 ? -3.936 8.650 18.955 1.00 72.81 82 ASN A CA 1
ATOM 643 C C . ASN A 1 82 ? -3.621 7.139 18.905 1.00 72.81 82 ASN A C 1
ATOM 645 O O . ASN A 1 82 ? -3.084 6.564 19.851 1.00 72.81 82 ASN A O 1
ATOM 649 N N . THR A 1 83 ?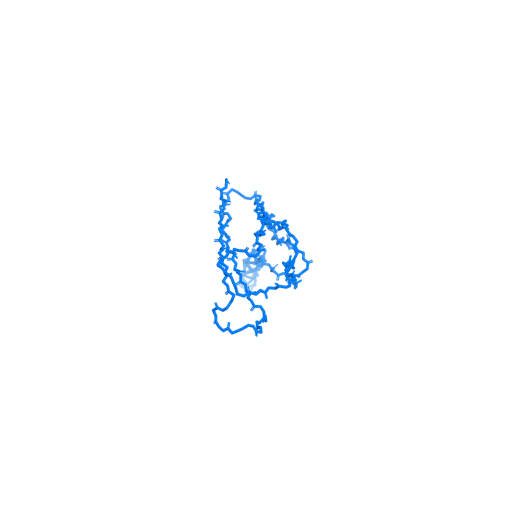 -4.039 6.471 17.831 1.00 72.62 83 THR A N 1
ATOM 650 C CA . THR A 1 83 ? -3.781 5.051 17.589 1.00 72.62 83 THR A CA 1
ATOM 651 C C . THR A 1 83 ? -2.960 4.888 16.320 1.00 72.62 83 THR A C 1
ATOM 653 O O . THR A 1 83 ? -3.093 5.648 15.359 1.00 72.62 83 THR A O 1
ATOM 656 N N . LYS A 1 84 ? -2.081 3.885 16.313 1.00 71.88 84 LYS A N 1
ATOM 657 C CA . LYS A 1 84 ? -1.263 3.584 15.141 1.00 71.88 84 LYS A CA 1
ATOM 658 C C . LYS A 1 84 ? -2.161 3.084 14.008 1.00 71.88 84 LYS A C 1
ATOM 660 O O . LYS A 1 84 ? -2.965 2.179 14.215 1.00 71.88 84 LYS A O 1
ATOM 665 N N . MET A 1 85 ? -2.012 3.674 12.826 1.00 72.38 85 MET A N 1
ATOM 666 C CA . MET A 1 85 ? -2.691 3.224 11.614 1.00 72.38 85 MET A CA 1
ATOM 667 C C . MET A 1 85 ? -1.777 2.246 10.876 1.00 72.38 85 MET A C 1
ATOM 669 O O . MET A 1 85 ? -0.777 2.649 10.286 1.00 72.38 85 MET A O 1
ATOM 673 N N . GLU A 1 86 ? -2.095 0.959 10.948 1.00 75.62 86 GLU A N 1
ATOM 674 C CA . GLU A 1 86 ? -1.384 -0.072 10.193 1.00 75.62 86 GLU A CA 1
ATOM 675 C C . GLU A 1 86 ? -2.016 -0.232 8.811 1.00 75.62 86 GLU A C 1
ATOM 677 O O . GLU A 1 86 ? -3.236 -0.162 8.664 1.00 75.62 86 GLU A O 1
ATOM 682 N N . TYR A 1 87 ? -1.184 -0.419 7.790 1.00 73.19 87 TYR A N 1
ATOM 683 C CA . TYR A 1 87 ? -1.633 -0.578 6.413 1.00 73.19 87 TYR A CA 1
ATOM 684 C C . TYR A 1 87 ? -0.732 -1.556 5.661 1.00 73.19 87 TYR A C 1
ATOM 686 O O . TYR A 1 87 ? 0.434 -1.754 6.003 1.00 73.19 87 TYR A O 1
ATOM 694 N N . HIS A 1 88 ? -1.289 -2.145 4.605 1.00 74.06 88 HIS A N 1
ATOM 695 C CA . HIS A 1 88 ? -0.569 -2.992 3.665 1.00 74.06 88 HIS A CA 1
ATOM 696 C C . HIS A 1 88 ? -0.692 -2.403 2.264 1.00 74.06 88 HIS A C 1
ATOM 698 O O . HIS A 1 88 ? -1.784 -2.034 1.838 1.00 74.06 88 HIS A O 1
ATOM 704 N N . ILE A 1 89 ? 0.425 -2.353 1.543 1.00 75.00 89 ILE A N 1
ATOM 705 C CA . ILE A 1 89 ? 0.448 -2.036 0.115 1.00 75.00 89 ILE A CA 1
ATOM 706 C C . ILE A 1 89 ? 0.615 -3.356 -0.631 1.00 75.00 89 ILE A C 1
ATOM 708 O O . ILE A 1 89 ? 1.543 -4.116 -0.352 1.00 75.00 89 ILE A O 1
ATOM 712 N N . ILE A 1 90 ? -0.291 -3.637 -1.566 1.00 74.31 90 ILE A N 1
ATOM 713 C CA . ILE A 1 90 ? -0.258 -4.847 -2.389 1.00 74.31 90 ILE A CA 1
ATOM 714 C C . ILE A 1 90 ? -0.234 -4.423 -3.852 1.00 74.31 90 ILE A C 1
ATOM 716 O O . ILE A 1 90 ? -1.155 -3.759 -4.325 1.00 74.31 90 ILE A O 1
ATOM 720 N N . LEU A 1 91 ? 0.796 -4.847 -4.584 1.00 75.88 91 LEU A N 1
ATOM 721 C CA . LEU A 1 91 ? 0.808 -4.743 -6.037 1.00 75.88 91 LEU A CA 1
ATOM 722 C C . LEU A 1 91 ? 0.091 -5.962 -6.623 1.00 75.88 91 LEU A C 1
ATOM 724 O O . LEU A 1 91 ? 0.600 -7.080 -6.558 1.00 75.88 91 LEU A O 1
ATOM 728 N N . LYS A 1 92 ? -1.098 -5.748 -7.191 1.00 74.81 92 LYS A N 1
ATOM 729 C CA . LYS A 1 92 ? -1.873 -6.794 -7.862 1.00 74.81 92 LYS A CA 1
ATOM 730 C C . LYS A 1 92 ? -1.838 -6.587 -9.372 1.00 74.81 92 LYS A C 1
ATOM 732 O O . LYS A 1 92 ? -2.323 -5.582 -9.882 1.00 74.81 92 LYS A O 1
ATOM 737 N N . MET A 1 93 ? -1.291 -7.562 -10.088 1.00 75.75 93 MET A N 1
ATOM 738 C CA . MET A 1 93 ? -1.299 -7.583 -11.547 1.00 75.75 93 MET A CA 1
ATOM 739 C C . MET A 1 93 ? -2.644 -8.129 -12.040 1.00 75.75 93 MET A C 1
ATOM 741 O O . MET A 1 93 ? -2.985 -9.275 -11.757 1.00 75.75 93 MET A O 1
ATOM 745 N N . ASN A 1 94 ? -3.420 -7.307 -12.750 1.00 78.81 94 ASN A N 1
ATOM 746 C CA . ASN A 1 94 ? -4.732 -7.719 -13.268 1.00 78.81 94 ASN A CA 1
ATOM 747 C C . ASN A 1 94 ? -4.606 -8.588 -14.524 1.00 78.81 94 ASN A C 1
ATOM 749 O O . ASN A 1 94 ? -5.261 -9.620 -14.638 1.00 78.81 94 ASN A O 1
ATOM 753 N N . THR A 1 95 ? -3.751 -8.176 -15.458 1.00 82.31 95 THR A N 1
ATOM 754 C CA . THR A 1 95 ? -3.506 -8.871 -16.725 1.00 82.31 95 THR A CA 1
ATOM 755 C C . THR A 1 95 ? -2.026 -8.816 -17.064 1.00 82.31 95 THR A C 1
ATOM 757 O O . THR A 1 95 ? -1.426 -7.744 -17.000 1.00 82.31 95 THR A O 1
ATOM 760 N N . ASN A 1 96 ? -1.462 -9.954 -17.465 1.00 82.25 96 ASN A N 1
ATOM 761 C CA . ASN A 1 96 ? -0.099 -10.069 -17.967 1.00 82.25 96 ASN A CA 1
ATOM 762 C C . ASN A 1 96 ? -0.100 -10.879 -19.260 1.00 82.25 96 ASN A C 1
ATOM 764 O O . ASN A 1 96 ? -0.595 -12.003 -19.277 1.00 82.25 96 ASN A O 1
ATOM 768 N N . THR A 1 97 ? 0.450 -10.316 -20.327 1.00 88.12 97 THR A N 1
ATOM 769 C CA . THR A 1 97 ? 0.649 -11.021 -21.601 1.00 88.12 97 THR A CA 1
ATOM 770 C C . THR A 1 97 ? 2.102 -11.441 -21.810 1.00 88.12 97 THR A C 1
ATOM 772 O O . THR A 1 97 ? 2.403 -12.149 -22.770 1.00 88.12 97 THR A O 1
ATOM 775 N N . PHE A 1 98 ? 3.009 -11.033 -20.921 1.00 84.12 98 PHE A N 1
ATOM 776 C CA . PHE A 1 98 ? 4.392 -11.477 -20.935 1.00 84.12 98 PHE A CA 1
ATOM 777 C C . PHE A 1 98 ? 4.506 -12.885 -20.347 1.00 84.12 98 PHE A C 1
ATOM 779 O O . PHE A 1 98 ? 3.713 -13.294 -19.500 1.00 84.12 98 PHE A O 1
ATOM 786 N N . ARG A 1 99 ? 5.535 -13.622 -20.779 1.00 88.00 99 ARG A N 1
ATOM 787 C CA . ARG A 1 99 ? 5.898 -14.907 -20.167 1.00 88.00 99 ARG A CA 1
ATOM 788 C C . ARG A 1 99 ? 6.236 -14.735 -18.683 1.00 88.00 99 ARG A C 1
ATOM 790 O O . ARG A 1 99 ? 6.679 -13.663 -18.262 1.00 88.00 99 ARG A O 1
ATOM 797 N N . ASP A 1 100 ? 6.106 -15.813 -17.922 1.00 85.44 100 ASP A N 1
ATOM 798 C CA . ASP A 1 100 ? 6.453 -15.821 -16.502 1.00 85.44 100 ASP A CA 1
ATOM 799 C C . ASP A 1 100 ? 7.887 -15.319 -16.270 1.00 85.44 100 ASP A C 1
ATOM 801 O O . ASP A 1 100 ? 8.824 -15.688 -16.982 1.00 85.44 100 ASP A O 1
ATOM 805 N N . GLY A 1 101 ? 8.040 -14.423 -15.292 1.00 82.62 101 GLY A N 1
ATOM 806 C CA . GLY A 1 101 ? 9.322 -13.815 -14.927 1.00 82.62 101 GLY A CA 1
ATOM 807 C C . GLY A 1 101 ? 9.865 -12.755 -15.895 1.00 82.62 101 GLY A C 1
ATOM 808 O O . GLY A 1 101 ? 10.924 -12.202 -15.627 1.00 82.62 101 GLY A O 1
ATOM 809 N N . ALA A 1 102 ? 9.179 -12.438 -17.001 1.00 85.56 102 ALA A N 1
ATOM 810 C CA . ALA A 1 102 ? 9.647 -11.398 -17.928 1.00 85.56 102 ALA A CA 1
ATOM 811 C C . ALA A 1 102 ? 9.392 -9.963 -17.446 1.00 85.56 102 ALA A C 1
ATOM 813 O O . ALA A 1 102 ? 10.041 -9.043 -17.934 1.00 85.56 102 ALA A O 1
ATOM 814 N N . LEU A 1 103 ? 8.470 -9.771 -16.501 1.00 86.06 103 LEU A N 1
ATOM 815 C CA . LEU A 1 103 ? 8.294 -8.506 -15.798 1.00 86.06 103 LEU A CA 1
ATOM 816 C C . LEU A 1 103 ? 8.809 -8.663 -14.371 1.00 86.06 103 LEU A C 1
ATOM 818 O O . LEU A 1 103 ? 8.299 -9.488 -13.613 1.00 86.06 103 LEU A O 1
ATOM 822 N N . ALA A 1 104 ? 9.801 -7.853 -14.020 1.00 87.06 104 ALA A N 1
ATOM 823 C CA . ALA A 1 104 ? 10.327 -7.739 -12.670 1.00 87.06 104 ALA A CA 1
ATOM 824 C C . ALA A 1 104 ? 10.041 -6.336 -12.132 1.00 87.06 104 ALA A C 1
ATOM 826 O O . ALA A 1 104 ? 10.043 -5.356 -12.876 1.00 87.06 104 ALA A O 1
ATOM 827 N N . TYR A 1 105 ? 9.778 -6.249 -10.835 1.00 86.88 105 TYR A N 1
ATOM 828 C CA . TYR A 1 105 ? 9.528 -4.997 -10.139 1.00 86.88 105 TYR A CA 1
ATOM 829 C C . TYR A 1 105 ? 10.111 -5.080 -8.734 1.00 86.88 105 TYR A C 1
ATOM 831 O O . TYR A 1 105 ? 10.090 -6.136 -8.099 1.00 86.88 105 TYR A O 1
ATOM 839 N N . THR A 1 106 ? 10.572 -3.939 -8.239 1.00 88.56 106 THR A N 1
ATOM 840 C CA . THR A 1 106 ? 11.013 -3.774 -6.857 1.00 88.56 106 THR A CA 1
ATOM 841 C C . THR A 1 106 ? 10.142 -2.708 -6.221 1.00 88.56 106 THR A C 1
ATOM 843 O O . THR A 1 106 ? 10.015 -1.610 -6.758 1.00 88.56 106 THR A O 1
ATOM 846 N N . LEU A 1 107 ? 9.525 -3.037 -5.087 1.00 87.62 107 LEU A N 1
ATOM 847 C CA . LEU A 1 107 ? 8.798 -2.065 -4.280 1.00 87.62 107 LEU A CA 1
ATOM 848 C C . LEU A 1 107 ? 9.674 -1.663 -3.096 1.00 87.62 107 LEU A C 1
ATOM 850 O O . LEU A 1 107 ? 9.933 -2.477 -2.209 1.00 87.62 107 LEU A O 1
ATOM 854 N N . THR A 1 108 ? 10.100 -0.405 -3.087 1.00 89.06 108 THR A N 1
ATOM 855 C CA . THR A 1 108 ? 10.877 0.185 -1.995 1.00 89.06 108 THR A CA 1
ATOM 856 C C . THR A 1 108 ? 9.994 1.159 -1.226 1.00 89.06 108 THR A C 1
ATOM 858 O O . THR A 1 108 ? 9.247 1.925 -1.829 1.00 89.06 108 THR A O 1
ATOM 861 N N . SER A 1 109 ? 10.074 1.132 0.105 1.00 86.56 109 SER A N 1
ATOM 862 C CA . SER A 1 109 ? 9.334 2.043 0.984 1.00 86.56 109 SER A CA 1
ATOM 863 C C . SER A 1 109 ? 10.307 2.928 1.748 1.00 86.56 109 SER A C 1
ATOM 865 O O . SER A 1 109 ? 11.269 2.425 2.329 1.00 86.56 109 SER A O 1
ATOM 867 N N . VAL A 1 110 ? 10.021 4.226 1.799 1.00 87.38 110 VAL A N 1
ATOM 868 C CA . VAL A 1 110 ? 10.692 5.180 2.687 1.00 87.38 110 VAL A CA 1
ATOM 869 C C . VAL A 1 110 ? 9.645 5.696 3.663 1.00 87.38 110 VAL A C 1
ATOM 871 O O . VAL A 1 110 ? 8.654 6.292 3.251 1.00 87.38 110 VAL A O 1
ATOM 874 N N . ASN A 1 111 ? 9.849 5.425 4.951 1.00 81.25 111 ASN A N 1
ATOM 875 C CA . ASN A 1 111 ? 8.940 5.837 6.016 1.00 81.25 111 ASN A CA 1
ATOM 876 C C . ASN A 1 111 ? 9.627 6.938 6.824 1.00 81.25 111 ASN A C 1
ATOM 878 O O . ASN A 1 111 ? 10.690 6.684 7.393 1.00 81.25 111 ASN A O 1
ATOM 882 N N . ASN A 1 112 ? 9.021 8.125 6.856 1.00 66.06 112 ASN A N 1
ATOM 883 C CA . ASN A 1 112 ? 9.484 9.268 7.645 1.00 66.06 112 ASN A CA 1
ATOM 884 C C . ASN A 1 112 ? 8.607 9.464 8.881 1.00 66.06 112 ASN A C 1
ATOM 886 O O . ASN A 1 112 ? 7.379 9.250 8.761 1.00 66.06 112 ASN A O 1
#

Mean predicted aligned error: 13.44 Å

Sequence (112 aa):
MKYKKYIIITIIVLFITIISYSYAAFITKIVGSEEGTTLTSGSGIVEINYDGGPAINVPDIYPREEEFLTKEFTLTGKNTYNTKMEYHIILKMNTNTFRDGALAYTLTSVNN

Foldseek 3Di:
DVVVVVVVVVVVVVVVVVVVVVVVQQDQDDDDDDPDQWRDGNPWTWGWDKAQDDDDDFPDDDDDDDDRDDTDMDTDTDTPDPDDDDDDDDDDDPDDPDDPPRDDDDDDDDDD

Secondary structure (DSSP, 8-state):
-HHHHHHHHHHHHHHHHHHHHHHHHT-------SSSSEEEETTEEEEEEEES-S----SS----SS-S-----EEEEEESSSS----------S---SPTTSS---------

Solvent-accessible surface area (backbone atoms only — not comparable to full-atom values): 8034 Å² total; per-residue (Å²): 115,72,66,60,56,52,52,52,51,52,51,52,52,52,53,51,49,54,53,53,53,53,55,60,69,70,58,69,67,89,80,80,80,92,82,70,67,64,55,74,39,92,88,47,52,43,36,51,44,79,48,64,73,99,73,86,88,77,82,89,82,72,97,70,91,69,83,93,75,87,85,75,68,49,80,47,78,46,63,78,54,101,61,88,85,83,85,84,89,78,93,77,84,89,80,79,90,66,60,89,82,72,75,81,88,83,91,82,85,86,88,131